Protein AF-A0AAV0NBD1-F1 (afdb_monomer)

Foldseek 3Di:
DDVVLVVVLVVLVVLPDAADPPPLASSDPDDDPPDDHDHDPVSVVRSCVVVVD

Solvent-accessible surface area (backbone atoms only — not comparable to full-atom values): 3217 Å² total; per-residue (Å²): 115,49,64,66,38,52,52,54,30,53,49,38,45,76,74,68,49,68,73,42,94,47,80,77,28,42,39,21,85,73,84,58,86,72,51,81,62,59,88,26,73,64,49,54,49,52,53,24,66,76,70,74,105

Structure (mmCIF, N/CA/C/O backbone):
data_AF-A0AAV0NBD1-F1
#
_entry.id   AF-A0AAV0NBD1-F1
#
loop_
_atom_site.group_PDB
_atom_site.id
_atom_site.type_symbol
_atom_site.label_atom_id
_atom_site.label_alt_id
_atom_site.label_comp_id
_atom_site.label_asym_id
_atom_site.label_entity_id
_atom_site.label_seq_id
_atom_site.pdbx_PDB_ins_code
_atom_site.Cartn_x
_atom_site.Cartn_y
_atom_site.Cartn_z
_atom_site.occupancy
_atom_site.B_iso_or_equiv
_atom_site.auth_seq_id
_atom_site.auth_comp_id
_atom_site.auth_asym_id
_atom_site.auth_atom_id
_atom_site.pdbx_PDB_model_num
ATOM 1 N N . MET A 1 1 ? 15.720 -5.551 -9.753 1.00 71.75 1 MET A N 1
ATOM 2 C CA . MET A 1 1 ? 14.476 -5.801 -9.004 1.00 71.75 1 MET A CA 1
ATOM 3 C C . MET A 1 1 ? 14.755 -5.409 -7.574 1.00 71.75 1 MET A C 1
ATOM 5 O O . MET A 1 1 ? 15.783 -5.838 -7.066 1.00 71.75 1 MET A O 1
ATOM 9 N N . ASP A 1 2 ? 13.932 -4.540 -7.000 1.00 90.44 2 ASP A N 1
ATOM 10 C CA . ASP A 1 2 ? 14.093 -4.096 -5.619 1.00 90.44 2 ASP A CA 1
ATOM 11 C C . ASP A 1 2 ? 13.279 -5.006 -4.696 1.00 90.44 2 ASP A C 1
ATOM 13 O O . ASP A 1 2 ? 12.067 -5.138 -4.862 1.00 90.44 2 ASP A O 1
ATOM 17 N N . TRP A 1 3 ? 13.958 -5.702 -3.788 1.00 94.31 3 TRP A N 1
ATOM 18 C CA . TRP A 1 3 ? 13.319 -6.686 -2.915 1.00 94.31 3 TRP A CA 1
ATOM 19 C C . TRP A 1 3 ? 12.575 -6.018 -1.757 1.00 94.31 3 TRP A C 1
ATOM 21 O O . TRP A 1 3 ? 11.599 -6.588 -1.280 1.00 94.31 3 TRP A O 1
ATOM 31 N N . GLU A 1 4 ? 12.989 -4.816 -1.343 1.0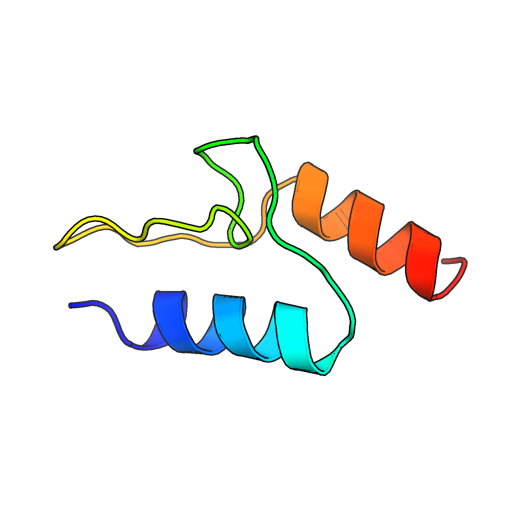0 95.69 4 GLU A N 1
ATOM 32 C CA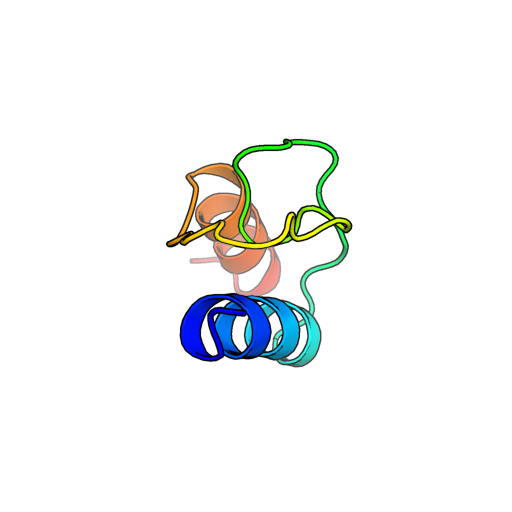 . GLU A 1 4 ? 12.320 -4.050 -0.288 1.00 95.69 4 GLU A CA 1
ATOM 33 C C . GLU A 1 4 ? 10.913 -3.638 -0.728 1.00 95.69 4 GLU A C 1
ATOM 35 O O . GLU A 1 4 ? 9.949 -3.879 -0.004 1.00 95.69 4 GLU A O 1
ATOM 40 N N . THR A 1 5 ? 10.772 -3.121 -1.952 1.00 96.38 5 THR A N 1
ATOM 41 C CA . THR A 1 5 ? 9.475 -2.772 -2.554 1.00 96.38 5 THR A CA 1
ATOM 42 C 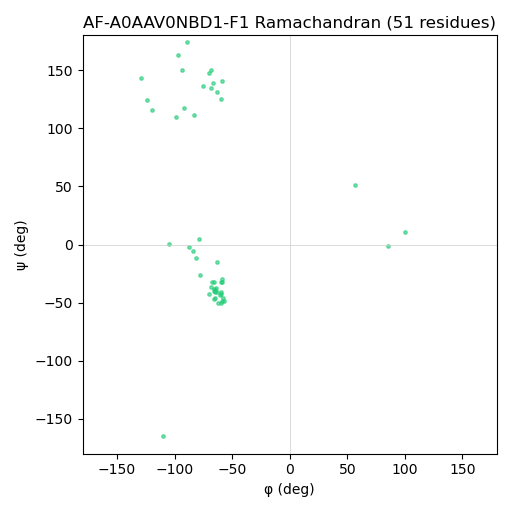C . THR A 1 5 ? 8.531 -3.975 -2.625 1.00 96.38 5 THR A C 1
ATOM 44 O O . THR A 1 5 ? 7.365 -3.865 -2.253 1.00 96.38 5 THR A O 1
ATOM 47 N N . VAL A 1 6 ? 9.026 -5.137 -3.072 1.00 96.88 6 VAL A N 1
ATOM 48 C CA . VAL A 1 6 ? 8.209 -6.362 -3.139 1.00 96.88 6 VAL A CA 1
ATOM 49 C C . VAL A 1 6 ? 7.827 -6.826 -1.734 1.00 96.88 6 VAL A C 1
ATOM 51 O O . VAL A 1 6 ? 6.660 -7.094 -1.476 1.00 96.88 6 VAL A O 1
ATOM 54 N N . ALA A 1 7 ? 8.779 -6.875 -0.801 1.00 98.00 7 ALA A N 1
ATOM 55 C CA . ALA A 1 7 ? 8.501 -7.290 0.570 1.00 98.00 7 ALA A CA 1
ATOM 56 C C . ALA A 1 7 ? 7.464 -6.382 1.248 1.00 98.00 7 ALA A C 1
ATOM 58 O O . ALA A 1 7 ? 6.577 -6.884 1.932 1.00 98.00 7 ALA A O 1
ATOM 59 N N . LEU A 1 8 ? 7.539 -5.064 1.038 1.00 98.06 8 LEU A N 1
ATOM 60 C CA . LEU A 1 8 ? 6.580 -4.119 1.608 1.00 98.06 8 LEU A CA 1
ATOM 61 C C . LEU A 1 8 ? 5.163 -4.320 1.043 1.00 98.06 8 LEU A C 1
ATOM 63 O O . LEU A 1 8 ? 4.207 -4.287 1.815 1.00 98.06 8 LEU A O 1
ATOM 67 N N . HIS A 1 9 ? 5.033 -4.581 -0.263 1.00 98.25 9 HIS A N 1
ATOM 68 C CA . HIS A 1 9 ? 3.760 -4.920 -0.914 1.00 98.25 9 HIS A CA 1
ATOM 69 C C . HIS A 1 9 ? 3.130 -6.188 -0.314 1.00 98.25 9 HIS A C 1
ATOM 71 O O . HIS A 1 9 ? 1.984 -6.176 0.132 1.00 98.25 9 HIS A O 1
ATOM 77 N N . GLU A 1 10 ? 3.910 -7.265 -0.208 1.00 98.50 10 GLU A N 1
ATOM 78 C CA . GLU A 1 10 ? 3.425 -8.538 0.341 1.00 98.50 10 GLU A CA 1
ATOM 79 C C . GLU A 1 10 ? 3.102 -8.449 1.842 1.00 98.50 10 GLU A C 1
ATOM 81 O O . GLU A 1 10 ? 2.170 -9.094 2.321 1.00 98.50 10 GLU A O 1
ATOM 86 N N . ILE A 1 11 ? 3.826 -7.619 2.605 1.00 98.75 11 ILE A N 1
ATOM 87 C CA . ILE A 1 11 ? 3.463 -7.311 3.997 1.00 98.75 11 ILE A CA 1
ATOM 88 C C . ILE A 1 11 ? 2.115 -6.583 4.049 1.00 98.75 11 ILE A C 1
ATOM 90 O O . ILE A 1 11 ? 1.320 -6.860 4.944 1.00 98.75 11 ILE A O 1
ATOM 94 N N . GLY A 1 12 ? 1.823 -5.694 3.099 1.00 98.69 12 GLY A N 1
ATOM 95 C CA . GLY A 1 12 ? 0.506 -5.070 2.982 1.00 98.69 12 GLY A CA 1
ATOM 96 C C . GLY A 1 12 ? -0.610 -6.108 2.839 1.00 98.69 12 GLY A C 1
ATOM 97 O O . GLY A 1 12 ? -1.562 -6.083 3.621 1.00 98.69 12 GLY A O 1
ATOM 98 N N . HIS A 1 13 ? -0.448 -7.083 1.938 1.00 98.75 13 HIS A N 1
ATOM 99 C CA . HIS A 1 13 ? -1.373 -8.217 1.814 1.00 98.75 13 HIS A CA 1
ATOM 100 C C . HIS A 1 13 ? -1.466 -9.055 3.091 1.00 98.75 13 HIS A C 1
ATOM 102 O O . HIS A 1 13 ? -2.565 -9.394 3.531 1.00 98.75 13 HIS A O 1
ATOM 108 N N . LEU A 1 14 ? -0.332 -9.350 3.734 1.00 98.75 14 LEU A N 1
ATOM 109 C CA . LEU A 1 14 ? -0.291 -10.079 5.005 1.00 98.75 14 LEU A CA 1
ATOM 110 C C . LEU A 1 14 ? -1.081 -9.363 6.115 1.00 98.75 14 LEU A C 1
ATOM 112 O O . LEU A 1 14 ? -1.659 -10.021 6.980 1.00 98.75 14 LEU A O 1
ATOM 116 N N . LEU A 1 15 ? -1.114 -8.030 6.089 1.00 98.56 15 LEU A N 1
ATOM 117 C CA . LEU A 1 15 ? -1.875 -7.195 7.020 1.00 98.56 15 LEU A CA 1
ATOM 118 C C . LEU A 1 15 ? -3.327 -6.939 6.571 1.00 98.56 15 LEU A C 1
ATOM 120 O O . LEU A 1 15 ? -4.090 -6.317 7.308 1.00 98.56 15 LEU A O 1
ATOM 124 N N . GLY A 1 16 ? -3.730 -7.441 5.402 1.00 98.56 16 GLY A N 1
ATOM 125 C CA . GLY A 1 16 ? -5.112 -7.413 4.922 1.00 98.56 16 GLY A CA 1
ATOM 126 C C . GLY A 1 16 ? -5.445 -6.312 3.916 1.00 98.56 16 GLY A C 1
ATOM 127 O O . GLY A 1 16 ? -6.624 -6.113 3.635 1.00 98.56 16 GLY A O 1
ATOM 128 N N . LEU A 1 17 ? -4.454 -5.598 3.373 1.00 98.69 17 LEU A N 1
ATOM 129 C CA . LEU A 1 17 ? -4.682 -4.684 2.251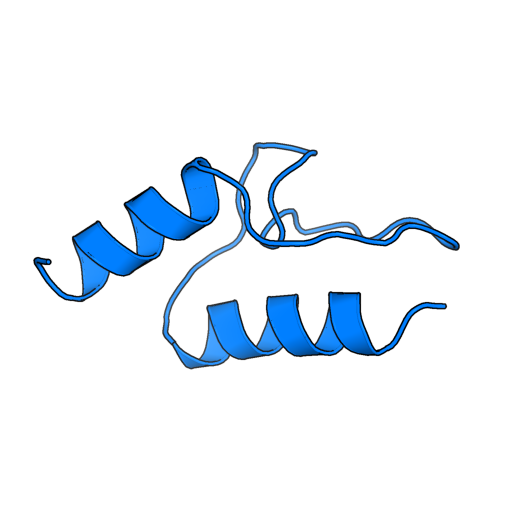 1.00 98.69 17 LEU A CA 1
ATOM 130 C C . LEU A 1 17 ? -4.855 -5.468 0.946 1.00 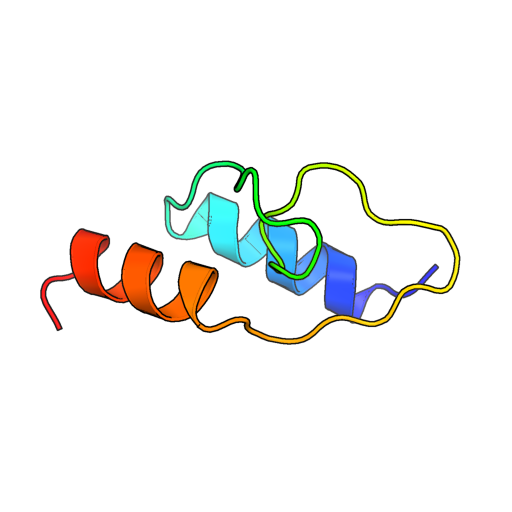98.69 17 LEU A C 1
ATOM 132 O O . LEU A 1 17 ? -4.084 -6.383 0.658 1.00 98.69 17 LEU A O 1
ATOM 136 N N . ASP A 1 18 ? -5.831 -5.070 0.136 1.00 98.56 18 ASP A N 1
ATOM 137 C CA . ASP A 1 18 ? -5.969 -5.513 -1.253 1.00 98.56 18 ASP A CA 1
ATOM 138 C C . ASP A 1 18 ? -5.205 -4.585 -2.204 1.00 98.56 18 ASP A C 1
ATOM 140 O O . ASP A 1 18 ? -4.658 -3.556 -1.799 1.00 98.56 18 ASP A O 1
ATOM 144 N N . HIS A 1 19 ? -5.155 -4.960 -3.484 1.00 98.62 19 HIS A N 1
ATOM 145 C CA . HIS A 1 19 ? -4.555 -4.108 -4.500 1.00 98.62 19 HIS A CA 1
ATOM 146 C C . HIS A 1 19 ? -5.243 -2.741 -4.590 1.00 98.62 19 HIS A C 1
ATOM 148 O O . HIS A 1 19 ? -6.469 -2.640 -4.550 1.00 98.62 19 HIS A O 1
ATOM 154 N N . SER A 1 20 ? -4.433 -1.705 -4.790 1.00 98.44 20 SER A N 1
ATOM 155 C CA . SER A 1 20 ? -4.883 -0.346 -5.083 1.00 98.44 20 SER A CA 1
ATOM 156 C C . SER A 1 20 ? -4.930 -0.097 -6.591 1.00 98.44 20 SER A C 1
ATOM 158 O O . SER A 1 20 ? -4.111 -0.633 -7.341 1.00 98.44 20 SER A O 1
ATOM 160 N N . ASP A 1 21 ? -5.844 0.774 -7.022 1.00 98.12 21 ASP A N 1
ATOM 161 C CA . ASP A 1 21 ? -5.877 1.336 -8.379 1.00 98.12 21 ASP A CA 1
ATOM 162 C C . ASP A 1 21 ? -4.946 2.560 -8.534 1.00 98.12 21 ASP A C 1
ATOM 164 O O . ASP A 1 21 ? -4.774 3.082 -9.638 1.00 98.12 21 ASP A O 1
ATOM 168 N N . VAL A 1 22 ? -4.326 3.036 -7.446 1.00 98.12 22 VAL A N 1
ATOM 169 C CA . VAL A 1 22 ? -3.379 4.161 -7.455 1.00 98.12 22 VAL A CA 1
ATOM 170 C C . VAL A 1 22 ? -1.994 3.651 -7.845 1.00 98.12 22 VAL A C 1
ATOM 172 O O . VAL A 1 22 ? -1.349 2.952 -7.068 1.00 98.12 22 VAL A O 1
ATOM 175 N N . GLU A 1 23 ? -1.499 4.021 -9.030 1.00 96.81 23 GLU A N 1
ATOM 176 C CA . GLU A 1 23 ? -0.227 3.505 -9.559 1.00 96.81 23 GLU A CA 1
ATOM 177 C C . GLU A 1 23 ? 0.965 3.794 -8.632 1.00 96.81 23 GLU A C 1
ATOM 179 O O . GLU A 1 23 ? 1.909 3.007 -8.573 1.00 96.81 23 GLU A O 1
ATOM 184 N N . GLU A 1 24 ? 0.933 4.884 -7.872 1.00 96.31 24 GLU A N 1
ATOM 185 C CA . GLU A 1 24 ? 1.978 5.275 -6.926 1.00 96.31 24 GLU A CA 1
ATOM 186 C C . GLU A 1 24 ? 1.894 4.554 -5.571 1.00 96.31 24 GLU A C 1
ATOM 188 O O . GLU A 1 24 ? 2.839 4.654 -4.787 1.00 96.31 24 GLU A O 1
ATOM 193 N N . ALA A 1 25 ? 0.805 3.840 -5.276 1.00 98.25 25 ALA A N 1
ATOM 194 C CA . ALA A 1 25 ? 0.649 3.076 -4.040 1.00 98.25 25 ALA A CA 1
ATOM 195 C C . ALA A 1 25 ? 1.594 1.872 -3.995 1.00 98.25 25 ALA A C 1
ATOM 197 O O . ALA A 1 25 ? 1.936 1.299 -5.045 1.00 98.25 25 ALA A O 1
ATOM 198 N N . ILE A 1 26 ? 2.016 1.465 -2.789 1.00 98.19 26 ILE A N 1
ATOM 199 C CA . ILE A 1 26 ? 2.763 0.210 -2.649 1.00 98.19 26 ILE A CA 1
ATOM 200 C C . ILE A 1 26 ? 1.866 -0.966 -3.013 1.00 98.19 26 ILE A C 1
ATOM 202 O O . ILE A 1 26 ? 2.350 -1.906 -3.633 1.00 98.19 26 ILE A O 1
ATOM 206 N N . MET A 1 27 ? 0.561 -0.866 -2.742 1.00 98.50 27 MET A N 1
ATOM 207 C CA . MET A 1 27 ? -0.421 -1.899 -3.072 1.00 98.50 27 MET A CA 1
ATOM 208 C C . MET A 1 27 ? -0.862 -1.918 -4.543 1.00 98.50 27 MET A C 1
ATOM 210 O O . MET A 1 27 ? -1.724 -2.712 -4.905 1.00 98.50 27 MET A O 1
ATOM 214 N N . PHE A 1 28 ? -0.287 -1.103 -5.435 1.00 98.31 28 PHE A N 1
ATOM 215 C CA . PHE A 1 28 ? -0.564 -1.253 -6.868 1.00 98.31 28 PHE A CA 1
ATOM 216 C C . PHE A 1 28 ? -0.071 -2.614 -7.380 1.00 98.31 28 PHE A C 1
ATOM 218 O O . PHE A 1 28 ? 1.088 -2.972 -7.171 1.00 98.31 28 PHE A O 1
ATOM 225 N N . ALA A 1 29 ? -0.918 -3.340 -8.113 1.00 97.88 29 ALA A N 1
ATOM 226 C CA . ALA A 1 29 ? -0.680 -4.737 -8.502 1.00 97.88 29 ALA A CA 1
ATOM 227 C C . ALA A 1 29 ? 0.552 -4.974 -9.405 1.00 97.88 29 ALA A C 1
ATOM 229 O O . ALA A 1 29 ? 0.973 -6.113 -9.603 1.00 97.88 29 ALA A O 1
ATOM 230 N N . ILE A 1 30 ? 1.119 -3.923 -10.011 1.00 96.88 30 ILE A N 1
ATOM 231 C CA . ILE A 1 30 ? 2.242 -4.040 -10.950 1.00 96.88 30 ILE A CA 1
ATOM 232 C C . ILE A 1 30 ? 3.456 -3.267 -10.431 1.00 96.88 30 ILE A C 1
ATOM 234 O O . ILE A 1 30 ? 3.476 -2.036 -10.407 1.00 96.88 30 ILE A O 1
ATOM 238 N N . ILE A 1 31 ? 4.535 -3.991 -10.128 1.00 94.19 31 ILE A N 1
ATOM 239 C CA . ILE A 1 31 ? 5.841 -3.410 -9.795 1.00 94.19 31 ILE A CA 1
ATOM 240 C C . ILE A 1 31 ? 6.731 -3.447 -11.041 1.00 94.19 31 ILE A C 1
ATOM 242 O O . ILE A 1 31 ? 7.168 -4.505 -11.496 1.00 94.19 31 ILE A O 1
ATOM 246 N N . ARG A 1 32 ? 7.010 -2.271 -11.616 1.00 92.00 32 ARG A N 1
ATOM 247 C CA . ARG A 1 32 ? 7.897 -2.148 -12.783 1.00 92.00 32 ARG A CA 1
ATOM 248 C C . ARG A 1 32 ? 9.351 -2.437 -12.397 1.00 92.00 32 ARG A C 1
ATOM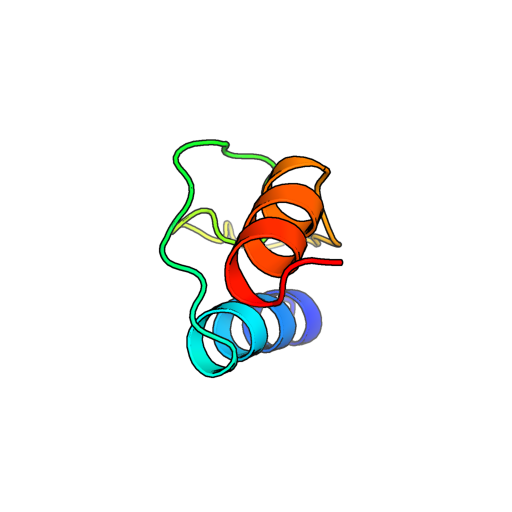 250 O O . ARG A 1 32 ? 9.802 -2.121 -11.298 1.00 92.00 32 ARG A O 1
ATOM 257 N N . VAL A 1 33 ? 10.118 -3.011 -13.324 1.00 90.50 33 VAL A N 1
ATOM 258 C CA . VAL A 1 33 ? 11.548 -3.280 -13.111 1.00 90.50 33 VAL A CA 1
ATOM 259 C C . VAL A 1 33 ? 12.290 -1.972 -12.828 1.00 90.50 33 VAL A C 1
ATOM 261 O O . VAL A 1 33 ? 12.224 -1.036 -13.618 1.00 90.50 33 VAL A O 1
ATOM 264 N N . GLY A 1 34 ? 13.011 -1.927 -11.706 1.00 90.88 34 GLY A N 1
ATOM 265 C CA . G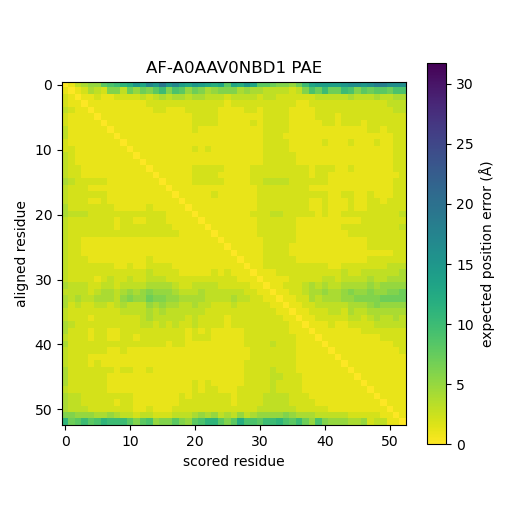LY A 1 34 ? 13.757 -0.742 -11.273 1.00 90.88 34 GLY A CA 1
ATOM 266 C C . GLY A 1 34 ? 12.929 0.273 -10.481 1.00 90.88 34 GLY A C 1
ATOM 267 O O . GLY A 1 34 ? 13.491 1.271 -10.043 1.00 90.88 34 GLY A O 1
ATOM 268 N N . ALA A 1 35 ? 11.632 0.021 -10.267 1.00 91.94 35 ALA A N 1
ATOM 269 C CA . ALA A 1 35 ? 10.835 0.814 -9.343 1.00 91.94 35 ALA A CA 1
ATOM 270 C C . ALA A 1 35 ? 11.315 0.599 -7.902 1.00 91.94 35 ALA A C 1
ATOM 272 O O . ALA A 1 35 ? 11.603 -0.529 -7.501 1.00 91.94 35 ALA A O 1
ATOM 273 N N . VAL A 1 36 ? 11.358 1.694 -7.149 1.00 94.69 36 VAL A N 1
ATOM 274 C CA . VAL A 1 36 ? 11.524 1.713 -5.695 1.00 94.69 36 VAL A CA 1
ATOM 275 C C . VAL A 1 36 ? 10.337 2.489 -5.149 1.00 94.69 36 VAL A C 1
ATOM 277 O O . VAL A 1 36 ? 10.092 3.616 -5.588 1.00 94.69 36 VAL A O 1
ATOM 280 N N . LYS A 1 37 ? 9.576 1.886 -4.238 1.00 93.94 37 LYS A N 1
ATOM 281 C CA . LYS A 1 37 ? 8.382 2.499 -3.652 1.00 93.94 37 LYS A CA 1
ATOM 282 C C . LYS A 1 37 ? 8.421 2.419 -2.131 1.00 93.94 37 LYS A C 1
ATOM 284 O O . LYS A 1 37 ? 8.861 1.430 -1.557 1.00 93.94 37 LYS A O 1
ATOM 289 N N . GLY A 1 38 ? 7.918 3.473 -1.500 1.00 95.31 38 GLY A N 1
ATOM 290 C CA . GLY A 1 38 ? 7.570 3.490 -0.083 1.00 95.31 38 GLY A CA 1
ATOM 291 C C . GLY A 1 38 ? 6.055 3.554 0.097 1.00 95.31 38 GLY A C 1
ATOM 292 O O . GLY A 1 38 ? 5.303 3.343 -0.851 1.00 95.31 38 GLY A O 1
ATOM 293 N N . LEU A 1 39 ? 5.616 3.887 1.311 1.00 97.81 39 LEU A N 1
ATOM 294 C CA . LEU A 1 39 ? 4.196 4.060 1.611 1.00 97.81 39 LEU A CA 1
ATOM 295 C C . LEU A 1 39 ? 3.611 5.288 0.905 1.00 97.81 39 LEU A C 1
ATOM 297 O O . LEU A 1 39 ? 4.174 6.384 0.966 1.00 97.81 39 LEU A O 1
ATOM 301 N N . ASN A 1 40 ? 2.438 5.106 0.310 1.00 98.50 40 ASN A N 1
ATOM 302 C CA . ASN A 1 40 ? 1.584 6.161 -0.209 1.00 98.50 40 ASN A CA 1
ATOM 303 C C . ASN A 1 40 ? 0.496 6.532 0.815 1.00 98.50 40 ASN A C 1
ATOM 305 O O . ASN A 1 40 ? 0.195 5.785 1.747 1.00 98.50 40 ASN A O 1
ATOM 309 N N . ALA A 1 41 ? -0.125 7.698 0.636 1.00 98.50 41 ALA A N 1
ATOM 310 C CA . ALA A 1 41 ? -1.280 8.105 1.429 1.00 98.50 41 ALA A CA 1
ATOM 311 C C . ALA A 1 41 ? -2.461 7.125 1.304 1.00 98.50 41 ALA A C 1
ATOM 313 O O . ALA A 1 41 ? -3.206 6.968 2.269 1.00 98.50 41 ALA A O 1
ATOM 314 N N . ASP A 1 42 ? -2.633 6.475 0.151 1.00 98.62 42 ASP A N 1
ATOM 315 C CA . ASP A 1 42 ? -3.646 5.436 -0.061 1.00 98.62 42 ASP A CA 1
ATOM 316 C C . ASP A 1 42 ? -3.413 4.226 0.861 1.00 98.62 42 ASP A C 1
ATOM 318 O O . ASP A 1 42 ? -4.287 3.870 1.650 1.00 98.62 42 ASP A O 1
ATOM 322 N N . ASP A 1 43 ? -2.182 3.704 0.891 1.00 98.75 43 ASP A N 1
ATOM 323 C CA . ASP A 1 43 ? -1.790 2.579 1.751 1.00 98.75 43 ASP A CA 1
ATOM 324 C C . ASP A 1 43 ? -1.998 2.903 3.244 1.00 98.75 43 ASP A C 1
ATOM 326 O O . ASP A 1 43 ? -2.515 2.093 4.017 1.00 98.75 43 ASP A O 1
ATOM 330 N N . ILE A 1 44 ? -1.629 4.125 3.654 1.00 98.62 44 ILE A N 1
ATOM 331 C CA . ILE A 1 44 ? -1.789 4.603 5.036 1.00 98.62 44 ILE A CA 1
ATOM 332 C C . ILE A 1 44 ? -3.270 4.716 5.409 1.00 98.62 44 ILE A C 1
ATOM 334 O O . ILE A 1 44 ? -3.649 4.390 6.532 1.00 98.62 44 ILE A O 1
ATOM 338 N N . GLN A 1 45 ? -4.120 5.194 4.502 1.00 98.56 45 GLN A N 1
ATOM 339 C CA . GLN A 1 45 ? -5.556 5.294 4.759 1.00 98.56 45 GLN A CA 1
ATOM 340 C C . GLN A 1 45 ? -6.207 3.912 4.821 1.00 98.56 45 GLN A C 1
ATOM 342 O O . GLN A 1 45 ? -6.989 3.660 5.738 1.00 98.56 45 GLN A O 1
ATOM 347 N N . GLY A 1 46 ? -5.840 3.004 3.913 1.00 98.38 46 GLY A N 1
ATOM 348 C CA . GLY A 1 46 ? -6.330 1.628 3.909 1.00 98.38 46 GLY A CA 1
ATOM 349 C C . GLY A 1 46 ? -6.006 0.902 5.213 1.00 98.38 46 GLY A C 1
ATOM 350 O O . GLY A 1 46 ? -6.899 0.350 5.857 1.00 98.38 46 GLY A O 1
ATOM 351 N N . ILE A 1 47 ? -4.750 0.972 5.668 1.00 98.50 47 ILE A N 1
ATOM 352 C CA . ILE A 1 47 ? -4.335 0.249 6.878 1.00 98.50 47 ILE A CA 1
ATOM 353 C C . ILE A 1 47 ? -4.998 0.832 8.132 1.00 98.50 47 ILE A C 1
ATOM 355 O O . ILE A 1 47 ? -5.417 0.098 9.026 1.00 98.50 47 ILE A O 1
ATOM 359 N N . ARG A 1 48 ? -5.173 2.158 8.176 1.00 98.62 48 ARG A N 1
ATOM 360 C CA . ARG A 1 48 ? -5.914 2.846 9.239 1.00 98.62 48 ARG A CA 1
ATOM 361 C C . ARG A 1 48 ? -7.380 2.445 9.281 1.00 98.62 48 ARG A C 1
ATOM 363 O O . ARG A 1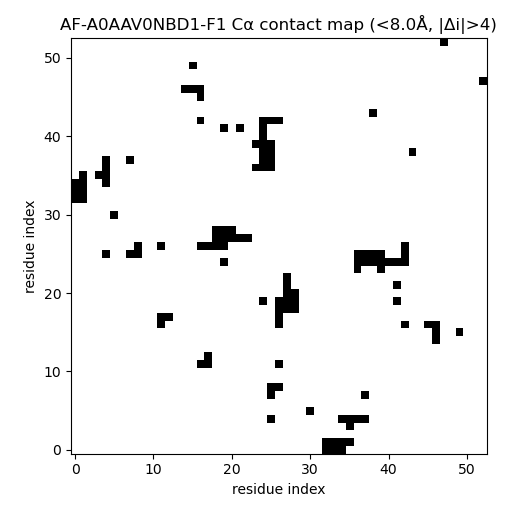 48 ? -7.906 2.222 10.367 1.00 98.62 48 ARG A O 1
ATOM 370 N N . ALA A 1 49 ? -8.023 2.302 8.124 1.00 98.44 49 ALA A N 1
ATOM 371 C CA . ALA A 1 49 ? -9.408 1.851 8.039 1.00 98.44 49 ALA A CA 1
ATOM 372 C C . ALA A 1 49 ? -9.576 0.403 8.531 1.00 98.44 49 ALA A C 1
ATOM 374 O O . ALA A 1 49 ? -10.535 0.115 9.244 1.00 98.44 49 ALA A O 1
ATOM 375 N N . LEU A 1 50 ? -8.630 -0.491 8.217 1.00 98.31 50 LEU A N 1
ATOM 376 C CA . LEU A 1 50 ? -8.660 -1.885 8.681 1.00 98.31 50 LEU A CA 1
ATOM 377 C C . LEU A 1 50 ? -8.503 -2.009 10.203 1.00 98.31 50 LEU A C 1
ATOM 379 O O . LEU A 1 50 ? -9.166 -2.839 10.826 1.00 98.31 50 LEU A O 1
ATOM 383 N N . TYR A 1 51 ? -7.650 -1.179 10.809 1.00 98.12 51 TYR A N 1
ATOM 384 C CA . TYR A 1 51 ? -7.324 -1.267 12.237 1.00 98.12 51 TYR A CA 1
ATOM 385 C C . TYR A 1 51 ? -7.976 -0.192 13.120 1.00 98.12 51 TYR A C 1
ATOM 387 O O . TYR A 1 51 ? -7.807 -0.233 14.338 1.00 98.12 51 TYR A O 1
ATOM 395 N N . ASN A 1 52 ? -8.770 0.714 12.543 1.00 96.50 52 ASN A N 1
ATOM 396 C CA . ASN A 1 52 ? -9.472 1.811 13.220 1.00 96.50 52 ASN A CA 1
ATOM 397 C C . ASN A 1 52 ? -8.547 2.758 14.017 1.00 96.50 52 ASN A C 1
ATOM 399 O O . ASN A 1 52 ? -8.801 3.020 15.197 1.00 96.50 52 ASN A O 1
ATOM 403 N N . VAL A 1 53 ? -7.482 3.271 13.380 1.00 92.75 53 VAL A N 1
ATOM 404 C CA . VAL A 1 53 ? -6.497 4.207 13.982 1.00 92.75 53 VAL A CA 1
ATOM 405 C C . VAL A 1 53 ? -6.274 5.486 13.180 1.00 92.75 53 VAL A C 1
ATOM 407 O O . VAL A 1 53 ? -6.555 5.498 11.963 1.00 92.75 53 VAL A O 1
#

pLDDT: mean 96.5, std 4.17, range [71.75, 98.75]

InterPro domains:
  IPR001818 Peptidase M10, metallopeptidase [PF00413] (2-51)
  IPR021190 Peptidase M10A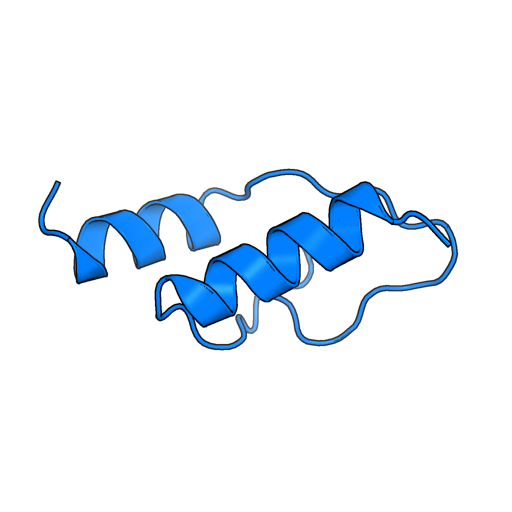 [PR00138] (6-31)
  IPR021190 Peptidase M10A [PR00138] (39-52)
  IPR024079 Metallopeptidase, catalytic domain superfamily [G3DSA:3.40.390.10] (1-53)

Radius of gyration: 10.55 Å; Cα contacts (8 Å, |Δi|>4): 60; chains: 1; bounding box: 24×18×27 Å

Organism: NCBI:txid586396

Nearest PDB structures (foldseek):
  6esm-assembly1_A  TM=8.929E-01  e=2.931E-03  Homo sapiens
  3wv2-assembly3_B  TM=8.639E-01  e=6.718E-03  Homo sapiens
  3kry-assembly5_D  TM=8.632E-01  e=6.718E-03  Homo sapiens
  2j0t-assembly2_B  TM=8.976E-01  e=1.540E-02  Homo sapiens
  3ayu-assembly1_A  TM=8.861E-01  e=2.498E-02  Homo sapiens

Mean predicted aligned error: 2.09 Å

Sequence (53 aa):
MDWETVALHEIGHLLGLDHSDVEEAIMFAIIRVGAVKGLNADDIQGIRALYNV

Secondary structure (DSSP, 8-state):
--HHHHHHHHHHHHTTPPPBS-TTSTTBS---TT------HHHHHHHHHHHT-